Protein 3SUL (pdb70)

InterPro domains:
  IPR010829 Eliciting plant response-like/Cerato-platanin [PF07249] (19-135)
  IPR010829 Eliciting plant response-like/Cerato-platanin [cd22778] (17-133)
  IPR036908 RlpA-like domain superfamily [G3DSA:2.40.40.10] (14-135)
  IPR036908 RlpA-like domain superfamily [SSF50685] (20-130)

Structure (mmCIF, N/CA/C/O backbone):
data_3SUL
#
_entry.id   3SUL
#
_cell.length_a   48.290
_cell.length_b   48.290
_cell.length_c   93.940
_cell.angle_alpha   90.00
_cell.angle_beta   90.00
_cell.angle_gamma   120.00
#
_symmetry.space_group_name_H-M   'P 31 2 1'
#
loop_
_entity.id
_entity.type
_entity.pdbx_description
1 polymer 'Cerato-platanin-like protein'
2 water water
#
loop_
_atom_site.group_PDB
_atom_site.id
_atom_site.type_symbol
_atom_site.label_atom_id
_atom_site.label_alt_id
_atom_site.label_comp_id
_atom_site.label_asym_id
_atom_site.label_entity_id
_atom_site.label_seq_id
_atom_site.pdbx_PDB_ins_code
_atom_site.Cartn_x
_atom_site.Cartn_y
_atom_site.Cartn_z
_atom_site.occupancy
_atom_site.B_iso_or_equiv
_atom_site.auth_seq_id
_atom_site.auth_comp_id
_atom_site.auth_asym_id
_atom_site.auth_atom_id
_atom_site.pdbx_PDB_model_num
ATOM 1 N N . VAL A 1 2 ? 24.857 23.866 -6.464 1.00 42.84 15 VAL A N 1
ATOM 2 C CA . VAL A 1 2 ? 25.912 24.707 -7.093 1.00 44.29 15 VAL A CA 1
ATOM 3 C C . VAL A 1 2 ? 25.999 26.115 -6.526 1.00 44.11 15 VAL A C 1
ATOM 4 O O . VAL A 1 2 ? 24.991 26.838 -6.522 1.00 46.06 15 VAL A O 1
ATOM 8 N N . ALA A 1 3 ? 27.147 26.513 -5.964 1.00 43.29 16 ALA A N 1
ATOM 9 C CA . ALA A 1 3 ? 27.985 25.685 -5.113 1.00 41.43 16 ALA A CA 1
ATOM 10 C C . ALA A 1 3 ? 27.522 26.173 -3.730 1.00 40.28 16 ALA A C 1
ATOM 11 O O . ALA A 1 3 ? 26.556 26.958 -3.639 1.00 40.14 16 ALA A O 1
ATOM 13 N N . VAL A 1 4 ? 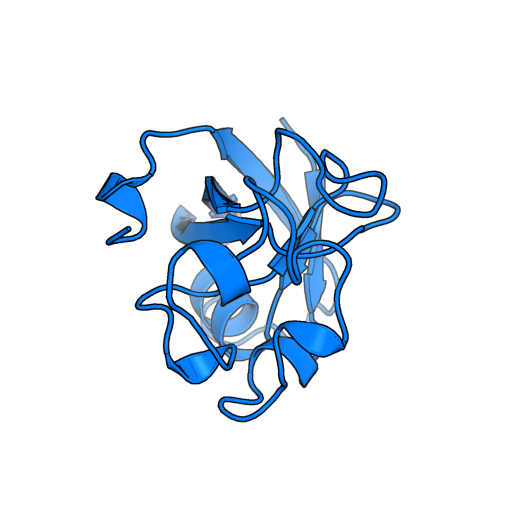28.239 25.754 -2.685 1.00 37.94 17 VAL A N 1
ATOM 14 C CA . VAL A 1 4 ? 27.788 25.889 -1.292 1.00 35.18 17 VAL A CA 1
ATOM 15 C C . VAL A 1 4 ? 28.922 25.602 -0.338 1.00 32.99 17 VAL A C 1
ATOM 16 O O . VAL A 1 4 ? 29.704 24.667 -0.545 1.00 31.58 17 VAL A O 1
ATOM 20 N N . GLN A 1 5 ? 29.045 26.448 0.693 1.00 29.67 18 GLN A N 1
ATOM 21 C CA . GLN A 1 5 ? 30.154 26.354 1.609 1.00 27.78 18 GLN A CA 1
ATOM 22 C C . GLN A 1 5 ? 30.003 25.136 2.509 1.00 26.65 18 GLN A C 1
ATOM 23 O O . GLN A 1 5 ? 28.916 24.836 2.924 1.00 25.28 18 GLN A O 1
ATOM 29 N N . LEU A 1 6 ? 31.100 24.440 2.770 1.00 26.56 19 LEU A N 1
ATOM 30 C CA . LEU A 1 6 ? 31.122 23.449 3.828 1.00 25.90 19 LEU A CA 1
ATOM 31 C C . LEU A 1 6 ? 32.314 23.587 4.737 1.00 26.49 19 LEU A C 1
ATOM 32 O O . LEU A 1 6 ? 33.433 23.790 4.294 1.00 27.93 19 LEU A O 1
ATOM 37 N N . GLN A 1 7 ? 32.042 23.468 6.034 1.00 25.40 20 GLN A N 1
ATOM 38 C CA . GLN A 1 7 ? 33.055 23.550 7.073 1.00 27.64 20 GLN A CA 1
ATOM 39 C C . GLN A 1 7 ? 32.794 22.423 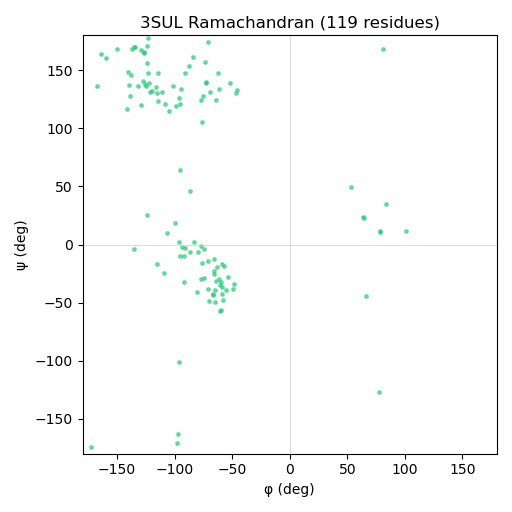8.058 1.00 25.96 20 GLN A C 1
ATOM 40 O O . GLN A 1 7 ? 31.747 21.742 7.973 1.00 25.17 20 GLN A O 1
ATOM 46 N N . TYR A 1 8 ? 33.729 22.193 8.971 1.00 25.95 21 TYR A N 1
ATOM 47 C CA . TYR A 1 8 ? 33.471 21.166 9.937 1.00 26.45 21 TYR A CA 1
ATOM 48 C C . TYR A 1 8 ? 33.549 21.685 11.337 1.00 28.23 21 TYR A C 1
ATOM 49 O O . TYR A 1 8 ? 34.358 22.617 11.616 1.00 27.27 21 TYR A O 1
ATOM 58 N N . ASP A 1 9 ? 32.701 21.055 12.177 1.00 27.87 22 ASP A N 1
ATOM 59 C CA . ASP A 1 9 ? 32.417 21.331 13.629 1.00 30.04 22 ASP A CA 1
ATOM 60 C C . ASP A 1 9 ? 32.579 19.914 14.235 1.00 29.20 22 ASP A C 1
ATOM 61 O O . ASP A 1 9 ? 31.804 18.990 13.905 1.00 26.96 22 ASP A O 1
ATOM 66 N N . PRO A 1 10 ? 33.501 19.738 15.173 1.00 28.92 23 PRO A N 1
ATOM 67 C CA . PRO A 1 10 ? 33.645 18.339 15.531 1.00 27.93 23 PRO A CA 1
ATOM 68 C C . PRO A 1 10 ? 32.493 17.859 16.455 1.00 26.10 23 PRO A C 1
ATOM 69 O O . PRO A 1 10 ? 32.439 16.679 16.857 1.00 25.76 23 PRO A O 1
ATOM 73 N N . VAL A 1 11 ? 31.614 18.785 16.784 1.00 23.32 24 VAL A N 1
ATOM 74 C CA . VAL A 1 11 ? 30.366 18.447 17.483 1.00 25.67 24 VAL A CA 1
ATOM 75 C C . VAL A 1 11 ? 29.602 17.374 16.722 1.00 24.73 24 VAL A C 1
ATOM 76 O O . VAL A 1 11 ? 28.938 16.547 17.334 1.00 22.58 24 VAL A O 1
ATOM 80 N N . TYR A 1 12 ? 29.765 17.311 15.396 1.00 23.97 25 TYR A N 1
ATOM 81 C CA . TYR A 1 12 ? 28.834 16.478 14.639 1.00 21.56 25 TYR A CA 1
ATOM 82 C C . TYR A 1 12 ? 29.464 15.160 14.572 1.00 23.20 25 TYR A C 1
ATOM 83 O O . TYR A 1 12 ? 28.877 14.229 14.066 1.00 20.91 25 TYR A O 1
ATOM 92 N N . ASP A 1 13 ? 30.697 15.070 15.136 1.00 23.72 26 ASP A N 1
ATOM 93 C CA . ASP A 1 13 ? 31.379 13.798 15.258 1.00 25.63 26 ASP A CA 1
ATOM 94 C C . ASP A 1 13 ? 31.113 13.243 16.644 1.00 24.21 26 ASP A C 1
ATOM 95 O O . ASP A 1 13 ? 31.442 12.100 16.882 1.00 26.20 26 ASP A O 1
ATOM 100 N N . ASN A 1 14 ? 30.519 14.068 17.509 1.00 23.78 27 ASN A N 1
ATOM 101 C CA . ASN A 1 14 ? 30.154 13.640 18.889 1.00 22.61 27 ASN A CA 1
ATOM 102 C C . ASN A 1 14 ? 28.923 12.783 18.857 1.00 20.21 27 ASN A C 1
ATOM 103 O O . ASN A 1 14 ? 27.814 13.377 18.746 1.00 22.47 27 ASN A O 1
ATOM 108 N N . ALA A 1 15 ? 29.111 11.467 19.046 1.00 19.60 28 ALA A N 1
ATOM 109 C CA . ALA A 1 15 ? 28.069 10.493 18.987 1.00 17.92 28 ALA A CA 1
ATOM 110 C C . ALA A 1 15 ? 27.022 10.822 20.046 1.00 17.15 28 ALA A C 1
ATOM 111 O O . ALA A 1 15 ? 25.884 10.498 19.900 1.00 13.85 28 ALA A O 1
ATOM 113 N N . ASP A 1 16 ? 27.447 11.391 21.154 1.00 17.54 29 ASP A N 1
ATOM 114 C CA . ASP A 1 16 ? 26.543 11.508 22.277 1.00 16.48 29 ASP A CA 1
ATOM 115 C C . ASP A 1 16 ? 25.857 12.850 22.341 1.00 16.36 29 ASP A C 1
ATOM 116 O O . ASP A 1 16 ? 25.116 13.088 23.260 1.00 15.31 29 ASP A O 1
ATOM 121 N N . GLN A 1 17 ? 26.127 13.721 21.371 1.00 15.32 30 GLN A N 1
ATOM 122 C CA . GLN A 1 17 ? 25.518 15.027 21.393 1.00 15.90 30 GLN A CA 1
ATOM 123 C C . GLN A 1 17 ? 24.009 14.833 21.251 1.00 14.35 30 GLN A C 1
ATOM 124 O O . GLN A 1 17 ? 23.479 14.153 20.354 1.00 14.19 30 GLN A O 1
ATOM 130 N N . SER A 1 18 ? 23.299 15.367 22.214 1.00 14.91 31 SER A N 1
ATOM 131 C CA . SER A 1 18 ? 21.851 15.246 22.236 1.00 14.71 31 SER A CA 1
ATOM 132 C C . SER A 1 18 ? 21.154 16.087 21.204 1.00 13.10 31 SER A C 1
ATOM 133 O O . SER A 1 18 ? 21.527 17.273 20.970 1.00 14.80 31 SER A O 1
ATOM 136 N N . PHE A 1 19 ? 20.144 15.470 20.608 1.00 13.38 32 PHE A N 1
ATOM 137 C CA . PHE A 1 19 ? 19.295 16.216 19.684 1.00 12.38 32 PHE A CA 1
ATOM 138 C C . PHE A 1 19 ? 18.510 17.304 20.391 1.00 14.41 32 PHE A C 1
ATOM 139 O O . PHE A 1 19 ? 18.034 18.253 19.760 1.00 13.95 32 PHE A O 1
ATOM 147 N N . GLY A 1 20 ? 18.514 17.241 21.705 1.00 13.13 33 GLY A N 1
ATOM 148 C CA . GLY A 1 20 ? 18.008 18.378 22.456 1.00 15.43 33 GLY A CA 1
ATOM 149 C C . GLY A 1 20 ? 18.748 19.674 22.307 1.00 15.61 33 GLY A C 1
ATOM 150 O O . GLY A 1 20 ? 18.216 20.675 22.695 1.00 17.70 33 GLY A O 1
ATOM 151 N N . THR A 1 21 ? 19.985 19.643 21.844 1.00 16.31 34 THR A N 1
ATOM 152 C CA . THR A 1 21 ? 20.916 20.794 21.824 1.00 15.20 34 THR A CA 1
ATOM 153 C C . THR A 1 21 ? 20.820 21.501 20.498 1.00 17.32 34 THR A C 1
ATOM 154 O O . THR A 1 21 ? 21.589 22.419 20.267 1.00 18.86 34 THR A O 1
ATOM 158 N N . VAL A 1 22 ? 19.988 20.982 19.589 1.00 16.19 35 VAL A N 1
ATOM 159 C CA . VAL A 1 22 ? 19.898 21.530 18.246 1.00 17.07 35 VAL A CA 1
ATOM 160 C C . VAL A 1 22 ? 18.472 21.933 17.905 1.00 15.27 35 VAL A C 1
ATOM 161 O O . VAL A 1 22 ? 17.507 21.682 18.621 1.00 15.70 35 VAL A O 1
ATOM 165 N N . ALA A 1 23 ? 18.319 22.623 16.764 1.00 15.28 36 ALA A N 1
ATOM 166 C CA . ALA A 1 23 ? 17.032 23.129 16.365 1.00 16.02 36 ALA A CA 1
ATOM 167 C C . ALA A 1 23 ? 16.164 21.973 16.127 1.00 15.26 36 ALA A C 1
ATOM 168 O O . ALA A 1 23 ? 14.984 22.051 16.393 1.00 17.24 36 ALA A O 1
ATOM 170 N N . CYS A 1 24 ? 16.750 20.842 15.672 1.00 15.31 37 CYS A N 1
ATOM 171 C CA . CYS A 1 24 ? 15.897 19.754 15.302 1.00 14.25 37 CYS A CA 1
ATOM 172 C C . CYS A 1 24 ? 15.737 18.762 16.440 1.00 15.96 37 CYS A C 1
ATOM 173 O O . CYS A 1 24 ? 16.048 17.608 16.325 1.00 15.79 37 CYS A O 1
ATOM 176 N N . SER A 1 25 ? 15.140 19.250 17.501 1.00 14.41 38 SER A N 1
ATOM 177 C CA . SER A 1 25 ? 15.070 18.524 18.764 1.00 13.05 38 SER A CA 1
ATOM 178 C C . SER A 1 25 ? 13.754 17.818 18.799 1.00 13.87 38 SER A C 1
ATOM 179 O O . SER A 1 25 ? 13.554 16.744 18.176 1.00 13.43 38 SER A O 1
ATOM 182 N N . ASP A 1 26 ? 12.787 18.371 19.517 1.00 12.80 39 ASP A N 1
ATOM 183 C CA . ASP A 1 26 ? 11.464 17.795 19.565 1.00 13.35 39 ASP A CA 1
ATOM 184 C C . ASP A 1 26 ? 10.524 18.502 18.573 1.00 13.77 39 ASP A C 1
ATOM 185 O O . ASP A 1 26 ? 11.018 19.103 17.603 1.00 14.66 39 ASP A O 1
ATOM 190 N N . GLY A 1 27 ? 9.235 18.314 18.766 1.00 14.99 40 GLY A N 1
ATOM 191 C CA . GLY A 1 27 ? 8.260 18.774 17.738 1.00 16.34 40 GLY A CA 1
ATOM 192 C C . GLY A 1 27 ? 8.217 17.738 16.633 1.00 17.39 40 GLY A C 1
ATOM 193 O O . GLY A 1 27 ? 9.148 16.870 16.498 1.00 17.47 40 GLY A O 1
ATOM 194 N N . PRO A 1 28 ? 7.228 17.858 15.757 1.00 17.99 41 PRO A N 1
ATOM 195 C CA . PRO A 1 28 ? 7.069 16.795 14.723 1.00 18.80 41 PRO A CA 1
ATOM 196 C C . PRO A 1 28 ? 8.247 16.603 13.764 1.00 18.75 41 PRO A C 1
ATOM 197 O O . PRO A 1 28 ? 8.536 15.466 13.336 1.00 21.16 41 PRO A O 1
ATOM 201 N N . ASN A 1 29 ? 9.012 17.610 13.468 1.00 17.24 42 ASN A N 1
ATOM 202 C CA . ASN A 1 29 ? 10.134 17.437 12.546 1.00 18.37 42 ASN A CA 1
ATOM 203 C C . ASN A 1 29 ? 11.436 17.105 13.230 1.00 17.23 42 ASN A C 1
ATOM 204 O O . ASN A 1 29 ? 12.435 16.936 12.582 1.00 20.28 42 ASN A O 1
ATOM 209 N N . GLY A 1 30 ? 11.452 17.206 14.562 1.00 17.46 43 GLY A N 1
ATOM 210 C CA . GLY A 1 30 ? 12.695 17.080 15.272 1.00 15.88 43 GLY A CA 1
ATOM 211 C C . GLY A 1 30 ? 13.162 15.643 15.312 1.00 13.85 43 GLY A C 1
ATOM 212 O O . GLY A 1 30 ? 12.359 14.747 15.295 1.00 15.13 43 GLY A O 1
ATOM 213 N N . MET A 1 31 ? 14.482 15.502 15.505 1.00 13.50 44 MET A N 1
ATOM 214 C CA . MET A 1 31 ? 15.056 14.161 15.438 1.00 11.17 44 MET A CA 1
ATOM 215 C C . MET A 1 31 ? 14.692 13.434 16.685 1.00 13.01 44 MET A C 1
ATOM 216 O O . MET A 1 31 ? 14.565 12.203 16.583 1.00 13.62 44 MET A O 1
ATOM 221 N N . LEU A 1 32 ? 14.493 14.112 17.828 1.00 12.65 45 LEU A N 1
ATOM 222 C CA . LEU A 1 32 ? 14.040 13.349 19.056 1.00 13.75 45 LEU A CA 1
ATOM 223 C C . LEU A 1 32 ? 12.736 12.638 18.754 1.00 14.92 45 LEU A C 1
ATOM 224 O O . LEU A 1 32 ? 12.517 11.458 19.095 1.00 14.04 45 LEU A O 1
ATOM 229 N N . THR A 1 33 ? 11.772 13.368 18.162 1.00 13.08 46 THR A N 1
ATOM 230 C CA . THR A 1 33 ? 10.478 12.831 17.887 1.00 15.77 46 THR A CA 1
ATOM 231 C C . THR A 1 33 ? 10.601 11.650 16.969 1.00 16.79 46 THR A C 1
ATOM 232 O O . THR A 1 33 ? 9.818 10.737 17.057 1.00 19.67 46 THR A O 1
ATOM 236 N N . LYS A 1 34 ? 11.559 11.727 16.067 1.00 17.08 47 LYS A N 1
ATOM 237 C CA . LYS A 1 34 ? 11.730 10.688 15.009 1.00 18.09 47 LYS A CA 1
ATOM 238 C C . LYS A 1 34 ? 12.508 9.559 15.588 1.00 20.13 47 LYS A C 1
ATOM 239 O O . LYS A 1 34 ? 12.767 8.597 14.874 1.00 23.25 47 LYS A O 1
ATOM 245 N N . GLY A 1 35 ? 12.840 9.667 16.876 1.00 18.71 48 GLY A N 1
ATOM 246 C CA . GLY A 1 35 ? 13.354 8.512 17.632 1.00 19.23 48 GLY A CA 1
ATOM 247 C C . GLY A 1 35 ? 14.851 8.482 17.818 1.00 18.58 48 GLY A C 1
ATOM 248 O O . GLY A 1 35 ? 15.425 7.417 18.238 1.00 20.56 48 GLY A O 1
ATOM 249 N N . TYR A 1 36 ? 15.510 9.604 17.503 1.00 16.80 49 TYR A N 1
ATOM 250 C CA . TYR A 1 36 ? 16.911 9.713 17.691 1.00 15.98 49 TYR A CA 1
ATOM 251 C C . TYR A 1 36 ? 17.257 10.536 18.867 1.00 16.28 49 TYR A C 1
ATOM 252 O O . TYR A 1 36 ? 17.070 11.745 18.861 1.00 18.32 49 TYR A O 1
ATOM 261 N N . SER A 1 37 ? 17.868 9.933 19.864 1.00 16.05 50 SER A N 1
ATOM 262 C CA . SER A 1 37 ? 18.214 10.737 20.976 1.00 16.02 50 SER A CA 1
ATOM 263 C C . SER A 1 37 ? 19.477 11.561 20.811 1.00 14.46 50 SER A C 1
ATOM 264 O O . SER A 1 37 ? 19.552 12.764 21.235 1.00 15.61 50 SER A O 1
ATOM 267 N N . THR A 1 38 ? 20.499 10.956 20.202 1.00 14.27 51 THR A N 1
ATOM 268 C CA . THR A 1 38 ? 21.797 11.599 19.979 1.00 13.12 51 THR A CA 1
ATOM 269 C C . THR A 1 38 ? 22.258 11.483 18.543 1.00 12.37 51 THR A C 1
ATOM 270 O O . THR A 1 38 ? 21.727 10.680 17.729 1.00 14.54 51 THR A O 1
ATOM 274 N N . PHE A 1 39 ? 23.268 12.257 18.251 1.00 13.07 52 PHE A N 1
ATOM 275 C CA . PHE A 1 39 ? 23.736 12.321 16.851 1.00 14.13 52 PHE A CA 1
ATOM 276 C C . PHE A 1 39 ? 24.136 10.947 16.429 1.00 14.32 52 PHE A C 1
ATOM 277 O O . PHE A 1 39 ? 23.912 10.550 15.285 1.00 15.00 52 PHE A O 1
ATOM 285 N N . GLY A 1 40 ? 24.721 10.194 17.344 1.00 15.52 53 GLY A N 1
ATOM 286 C CA . GLY A 1 40 ? 25.212 8.882 16.983 1.00 14.37 53 GLY A CA 1
ATOM 287 C C . GLY A 1 40 ? 24.139 7.845 16.713 1.00 14.58 53 GLY A C 1
ATOM 288 O O . GLY A 1 40 ? 24.427 6.831 16.089 1.00 13.95 53 GLY A O 1
ATOM 289 N N . SER A 1 41 ? 22.888 8.082 17.091 1.00 12.89 54 SER A N 1
ATOM 290 C CA . SER A 1 41 ? 21.853 7.189 16.788 1.00 14.25 54 SER A CA 1
ATOM 291 C C . SER A 1 41 ? 21.349 7.325 15.364 1.00 13.00 54 SER A C 1
ATOM 292 O O . SER A 1 41 ? 20.544 6.553 14.945 1.00 11.39 54 SER A O 1
ATOM 295 N N . VAL A 1 42 ? 21.823 8.318 14.644 1.00 13.51 55 VAL A N 1
ATOM 296 C CA . VAL A 1 42 ? 21.399 8.488 13.244 1.00 11.94 55 VAL A CA 1
ATOM 297 C C . VAL A 1 42 ? 22.421 7.793 12.398 1.00 11.43 55 VAL A C 1
ATOM 298 O O . VAL A 1 42 ? 23.601 8.108 12.513 1.00 12.33 55 VAL A O 1
ATOM 302 N N . PRO A 1 43 ? 21.957 6.998 11.430 1.00 12.12 56 PRO A N 1
ATOM 303 C CA . PRO A 1 43 ? 22.862 6.193 10.618 1.00 12.77 56 PRO A CA 1
ATOM 304 C C . PRO A 1 43 ? 23.399 6.966 9.408 1.00 12.35 56 PRO A C 1
ATOM 305 O O . PRO A 1 43 ? 23.373 6.527 8.263 1.00 13.24 56 PRO A O 1
ATOM 309 N N . SER A 1 44 ? 23.821 8.192 9.697 1.00 13.17 57 SER A N 1
ATOM 310 C CA . SER A 1 44 ? 24.275 9.076 8.690 1.00 13.79 57 SER A CA 1
ATOM 311 C C . SER A 1 44 ? 25.107 10.108 9.380 1.00 14.22 57 SER A C 1
ATOM 312 O O . SER A 1 44 ? 24.925 10.390 10.561 1.00 15.52 57 SER A O 1
ATOM 315 N N . TYR A 1 45 ? 25.941 10.796 8.619 1.00 15.29 58 TYR A N 1
ATOM 316 C CA . TYR A 1 45 ? 26.502 12.012 9.092 1.00 15.05 58 TYR A CA 1
ATOM 317 C C . TYR A 1 45 ? 25.336 12.950 9.306 1.00 16.76 58 TYR A C 1
ATOM 318 O O . TYR A 1 45 ? 24.329 12.924 8.586 1.00 16.58 58 TYR A O 1
ATOM 327 N N . VAL A 1 46 ? 25.502 13.791 10.292 1.00 15.50 59 VAL A N 1
ATOM 328 C CA . VAL A 1 46 ? 24.556 14.869 10.587 1.00 15.27 59 VAL A CA 1
ATOM 329 C C . VAL A 1 46 ? 25.274 16.192 10.588 1.00 17.06 59 VAL A C 1
ATOM 330 O O . VAL A 1 46 ? 26.487 16.299 10.806 1.00 19.24 59 VAL A O 1
ATOM 334 N N . GLY A 1 47 ? 24.504 17.197 10.359 1.00 15.13 60 GLY A N 1
ATOM 335 C CA . GLY A 1 47 ? 25.097 18.485 10.085 1.00 18.96 60 GLY A CA 1
ATOM 336 C C . GLY A 1 47 ? 24.094 19.575 10.232 1.00 16.55 60 GLY A C 1
ATOM 337 O O . GLY A 1 47 ? 22.843 19.404 10.230 1.00 18.02 60 GLY A O 1
ATOM 338 N N . ALA A 1 48 ? 24.636 20.799 10.320 1.00 18.48 61 ALA A N 1
ATOM 339 C CA . ALA A 1 48 ? 23.791 21.918 10.177 1.00 19.89 61 ALA A CA 1
ATOM 340 C C . ALA A 1 48 ? 23.753 22.321 8.696 1.00 20.59 61 ALA A C 1
ATOM 341 O O . ALA A 1 48 ? 24.737 22.163 7.932 1.00 20.21 61 ALA A O 1
ATOM 343 N N . VAL A 1 49 ? 22.604 22.821 8.337 1.00 18.69 62 VAL A N 1
ATOM 344 C CA . VAL A 1 49 ? 22.354 23.290 6.974 1.00 20.72 62 VAL A CA 1
ATOM 345 C C . VAL A 1 49 ? 21.595 24.573 6.978 1.00 21.34 62 VAL A C 1
ATOM 346 O O . VAL A 1 49 ? 20.735 24.832 7.821 1.00 21.31 62 VAL A O 1
ATOM 350 N N . ASP A 1 50 ? 21.893 25.416 5.997 1.00 23.71 63 ASP A N 1
ATOM 351 C CA . ASP A 1 50 ? 21.259 26.721 6.033 1.00 27.19 63 ASP A CA 1
ATOM 352 C C . ASP A 1 50 ? 19.786 26.699 5.642 1.00 26.40 63 ASP A C 1
ATOM 353 O O . ASP A 1 50 ? 19.108 27.716 5.715 1.00 28.71 63 ASP A O 1
ATOM 358 N N . THR A 1 51 ? 19.272 25.537 5.248 1.00 25.62 64 THR A N 1
ATOM 359 C CA . THR A 1 51 ? 17.821 25.343 5.012 1.00 22.25 64 THR A CA 1
ATOM 360 C C . THR A 1 51 ? 17.011 25.223 6.321 1.00 23.05 64 THR A C 1
ATOM 361 O O . THR A 1 51 ? 15.780 25.279 6.329 1.00 20.69 64 THR A O 1
ATOM 365 N N . ILE A 1 52 ? 17.728 24.972 7.401 1.00 21.36 65 ILE A N 1
ATOM 366 C CA . ILE A 1 52 ? 17.160 24.929 8.725 1.00 20.47 65 ILE A CA 1
ATOM 367 C C . ILE A 1 52 ? 17.431 26.261 9.367 1.00 19.47 65 ILE A C 1
ATOM 368 O O . ILE A 1 52 ? 18.610 26.665 9.594 1.00 21.33 65 ILE A O 1
ATOM 373 N N . THR A 1 53 ? 16.330 26.901 9.701 1.00 21.72 66 THR A N 1
ATOM 374 C CA . THR A 1 53 ? 16.351 28.303 10.198 1.00 22.34 66 THR A CA 1
ATOM 375 C C . THR A 1 53 ? 16.019 28.395 11.641 1.00 22.32 66 THR A C 1
ATOM 376 O O . THR A 1 53 ? 16.408 29.358 12.295 1.00 22.13 66 THR A O 1
ATOM 380 N N . GLY A 1 54 ? 15.284 27.404 12.150 1.00 21.03 67 GLY A N 1
ATOM 381 C CA . GLY A 1 54 ? 15.026 27.344 13.571 1.00 19.73 67 GLY A CA 1
ATOM 382 C C . GLY A 1 54 ? 14.334 26.053 13.984 1.00 18.78 67 GLY A C 1
ATOM 383 O O . GLY A 1 54 ? 14.143 25.111 13.176 1.00 18.94 67 GLY A O 1
ATOM 384 N N . TRP A 1 55 ? 13.985 26.024 15.254 1.00 16.40 68 TRP A N 1
ATOM 385 C CA . TRP A 1 55 ? 13.325 24.911 15.871 1.00 17.15 68 TRP A CA 1
ATOM 386 C C . TRP A 1 55 ? 12.169 24.363 15.061 1.00 16.82 68 TRP A C 1
ATOM 387 O O . TRP A 1 55 ? 11.323 25.121 14.543 1.00 17.33 68 TRP A O 1
ATOM 398 N N . ASN A 1 56 ? 12.135 23.028 14.910 1.00 16.28 69 ASN A N 1
ATOM 399 C CA . ASN A 1 56 ? 11.033 22.343 14.246 1.00 15.81 69 ASN A CA 1
ATOM 400 C C . ASN A 1 56 ? 10.857 22.664 12.745 1.00 14.48 69 ASN A C 1
ATOM 401 O O . ASN A 1 56 ? 9.765 22.441 12.200 1.00 17.05 69 ASN A O 1
ATOM 406 N N . SER A 1 57 ? 11.951 23.118 12.153 1.00 19.42 70 SER A N 1
ATOM 407 C CA . SER A 1 57 ? 12.112 23.385 10.695 1.00 19.29 70 SER A CA 1
ATOM 408 C C . SER A 1 57 ? 11.564 22.217 9.935 1.00 21.72 70 SER A C 1
ATOM 409 O O . SER A 1 57 ? 11.811 21.038 10.266 1.00 19.48 70 SER A O 1
ATOM 412 N N . GLU A 1 58 ? 10.720 22.519 8.953 1.00 22.06 71 GLU A N 1
ATOM 413 C CA . GLU A 1 58 ? 10.236 21.494 8.087 1.00 24.90 71 GLU A CA 1
ATOM 414 C C . GLU A 1 58 ? 11.391 20.776 7.348 1.00 22.76 71 GLU A C 1
ATOM 415 O O . GLU A 1 58 ? 11.217 19.648 6.861 1.00 24.34 71 GLU A O 1
ATOM 421 N N . SER A 1 59 ? 12.545 21.394 7.341 1.00 22.74 72 SER A N 1
ATOM 422 C CA . SER A 1 59 ? 13.775 20.845 6.754 1.00 21.33 72 SER A CA 1
ATOM 423 C C . SER A 1 59 ? 14.542 19.963 7.771 1.00 20.59 72 SER A C 1
ATOM 424 O O . SER A 1 59 ? 15.574 19.402 7.438 1.00 18.42 72 SER A O 1
ATOM 427 N N . CYS A 1 60 ? 14.093 19.929 9.023 1.00 20.43 73 CYS A N 1
ATOM 428 C CA . CYS A 1 60 ? 14.786 19.120 10.037 1.00 17.90 73 CYS A CA 1
ATOM 429 C C . CYS A 1 60 ? 14.728 17.669 9.602 1.00 16.28 73 CYS A C 1
ATOM 430 O O . CYS A 1 60 ? 13.665 17.142 9.222 1.00 17.31 73 CYS A O 1
ATOM 433 N N . GLY A 1 61 ? 15.879 16.984 9.685 1.00 15.12 74 GLY A N 1
ATOM 434 C CA . GLY A 1 61 ? 15.821 15.605 9.272 1.00 16.14 74 GLY A CA 1
ATOM 435 C C . GLY A 1 61 ? 15.823 15.363 7.780 1.00 15.86 74 GLY A C 1
ATOM 436 O O . GLY A 1 61 ? 15.550 14.242 7.342 1.00 17.38 74 GLY A O 1
ATOM 437 N N . THR A 1 62 ? 16.093 16.381 7.008 1.00 16.60 75 THR A N 1
ATOM 438 C CA . THR A 1 62 ? 16.211 16.135 5.560 1.00 15.57 75 THR A CA 1
ATOM 439 C C . THR A 1 62 ? 17.591 15.657 5.241 1.00 15.62 75 THR A C 1
ATOM 440 O O . THR A 1 62 ? 18.549 15.889 5.944 1.00 15.26 75 THR A O 1
ATOM 444 N N . CYS A 1 63 ? 17.680 15.060 4.093 1.00 12.67 76 CYS A N 1
ATOM 445 C CA . CYS A 1 63 ? 18.897 14.361 3.682 1.00 14.27 76 CYS A CA 1
ATOM 446 C C . CYS A 1 63 ? 19.532 15.053 2.438 1.00 14.55 76 CYS A C 1
ATOM 447 O O . CYS A 1 63 ? 18.852 15.290 1.433 1.00 15.19 76 CYS A O 1
ATOM 450 N N . TYR A 1 64 ? 20.816 15.310 2.520 1.00 12.79 77 TYR A N 1
ATOM 451 C CA . TYR A 1 64 ? 21.495 15.973 1.418 1.00 14.74 77 TYR A CA 1
ATOM 452 C C . TYR A 1 64 ? 22.575 15.076 0.895 1.00 12.88 77 TYR A C 1
ATOM 453 O O . TYR A 1 64 ? 23.341 14.455 1.674 1.00 14.45 77 TYR A O 1
ATOM 462 N N . GLN A 1 65 ? 22.588 14.948 -0.418 1.00 13.25 78 GLN A N 1
ATOM 463 C CA . GLN A 1 65 ? 23.683 14.230 -1.002 1.00 14.83 78 GLN A CA 1
ATOM 464 C C . GLN A 1 65 ? 24.637 15.338 -1.377 1.00 15.20 78 GLN A C 1
ATOM 465 O O . GLN A 1 65 ? 24.273 16.246 -2.142 1.00 17.58 78 GLN A O 1
ATOM 471 N N . ILE A 1 66 ? 25.869 15.287 -0.824 1.00 16.41 79 ILE A N 1
ATOM 472 C CA . ILE A 1 66 ? 26.846 16.386 -0.951 1.00 16.05 79 ILE A CA 1
ATOM 473 C C . ILE A 1 66 ? 28.095 15.873 -1.612 1.00 17.13 79 ILE A C 1
ATOM 474 O O . ILE A 1 66 ? 28.660 14.886 -1.175 1.00 16.72 79 ILE A O 1
ATOM 479 N N . THR A 1 67 ? 28.562 16.592 -2.626 1.00 17.81 80 THR A N 1
ATOM 480 C CA . THR A 1 67 ? 29.731 16.193 -3.411 1.00 18.70 80 THR A CA 1
ATOM 481 C C . THR A 1 67 ? 30.791 17.299 -3.456 1.00 17.67 80 THR A C 1
ATOM 482 O O . THR A 1 67 ? 30.467 18.439 -3.536 1.00 19.85 80 THR A O 1
ATOM 486 N N . TRP A 1 68 ? 32.049 16.909 -3.328 1.00 18.82 81 TRP A N 1
ATOM 487 C CA . TRP A 1 68 ? 33.130 17.830 -3.460 1.00 20.68 81 TRP A CA 1
ATOM 488 C C . TRP A 1 68 ? 33.848 17.557 -4.738 1.00 19.16 81 TRP A C 1
ATOM 489 O O . TRP A 1 68 ? 34.368 16.440 -4.920 1.00 21.60 81 TRP A O 1
ATOM 500 N N . SER A 1 69 ? 33.887 18.587 -5.573 1.00 20.09 82 SER A N 1
ATOM 501 C CA . SER A 1 69 ? 34.656 18.512 -6.830 1.00 22.91 82 SER A CA 1
ATOM 502 C C . SER A 1 69 ? 36.132 18.185 -6.678 1.00 23.68 82 SER A C 1
ATOM 503 O O . SER A 1 69 ? 36.728 17.670 -7.633 1.00 22.58 82 SER A O 1
ATOM 506 N N . GLY A 1 70 ? 36.664 18.376 -5.478 1.00 25.55 83 GLY A N 1
ATOM 507 C CA . GLY A 1 70 ? 38.051 18.104 -5.199 1.00 26.28 83 GLY A CA 1
ATOM 508 C C . GLY A 1 70 ? 38.346 16.641 -5.296 1.00 27.60 83 GLY A C 1
ATOM 509 O O . GLY A 1 70 ? 39.360 16.239 -5.901 1.00 29.05 83 GLY A O 1
ATOM 510 N N . THR A 1 71 ? 37.469 15.791 -4.758 1.00 25.63 84 THR A N 1
ATOM 511 C CA . THR A 1 71 ? 37.788 14.372 -4.777 1.00 25.63 84 THR A CA 1
ATOM 512 C C . THR A 1 71 ? 36.799 13.655 -5.617 1.00 22.92 84 THR A C 1
ATOM 513 O O . THR A 1 71 ? 36.984 12.506 -6.013 1.00 24.10 84 THR A O 1
ATOM 517 N N . GLY A 1 72 ? 35.682 14.353 -5.865 1.00 24.63 85 GLY A N 1
ATOM 518 C CA . GLY A 1 72 ? 34.589 13.780 -6.572 1.00 21.51 85 GLY A CA 1
ATOM 519 C C . GLY A 1 72 ? 33.789 12.877 -5.635 1.00 21.80 85 GLY A C 1
ATOM 520 O O . GLY A 1 72 ? 33.005 12.128 -6.084 1.00 19.81 85 GLY A O 1
ATOM 521 N N . LYS A 1 73 ? 34.041 12.937 -4.325 1.00 19.23 86 LYS A N 1
ATOM 522 C CA . LYS A 1 73 ? 33.428 12.004 -3.416 1.00 19.50 86 LYS A CA 1
ATOM 523 C C . LYS A 1 73 ? 32.070 12.561 -2.978 1.00 19.07 86 LYS A C 1
ATOM 524 O O . LYS A 1 73 ? 31.849 13.730 -3.016 1.00 17.82 86 LYS A O 1
ATOM 530 N N . THR A 1 74 ? 31.189 11.661 -2.618 1.00 18.56 87 THR A N 1
ATOM 531 C CA . THR A 1 74 ? 29.894 12.048 -2.165 1.00 17.22 87 THR A CA 1
ATOM 532 C C . THR A 1 74 ? 29.621 11.535 -0.784 1.00 16.98 87 THR A C 1
ATOM 533 O O . THR A 1 74 ? 29.933 10.364 -0.454 1.00 18.93 87 THR A O 1
ATOM 537 N N . ILE A 1 75 ? 28.992 12.391 0.032 1.00 15.32 88 ILE A N 1
ATOM 538 C CA . ILE A 1 75 ? 28.470 11.918 1.294 1.00 14.71 88 ILE A CA 1
ATOM 539 C C . ILE A 1 75 ? 26.999 12.285 1.414 1.00 15.24 88 ILE A C 1
ATOM 540 O O . ILE A 1 75 ? 26.477 13.053 0.581 1.00 14.80 88 ILE A O 1
ATOM 545 N N . HIS A 1 76 ? 26.312 11.639 2.382 1.00 14.47 89 HIS A N 1
ATOM 546 C CA . HIS A 1 76 ? 24.966 12.015 2.756 1.00 13.39 89 HIS A CA 1
ATOM 547 C C . HIS A 1 76 ? 24.953 12.626 4.141 1.00 15.38 89 HIS A C 1
ATOM 548 O O . HIS A 1 76 ? 25.579 12.136 5.077 1.00 15.32 89 HIS A O 1
ATOM 555 N N . VAL A 1 77 ? 24.305 13.749 4.262 1.00 14.17 90 VAL A N 1
ATOM 556 C CA . VAL A 1 77 ? 24.209 14.446 5.538 1.00 15.35 90 VAL A CA 1
ATOM 557 C C . VAL A 1 77 ? 22.756 14.689 5.873 1.00 13.58 90 VAL A C 1
ATOM 558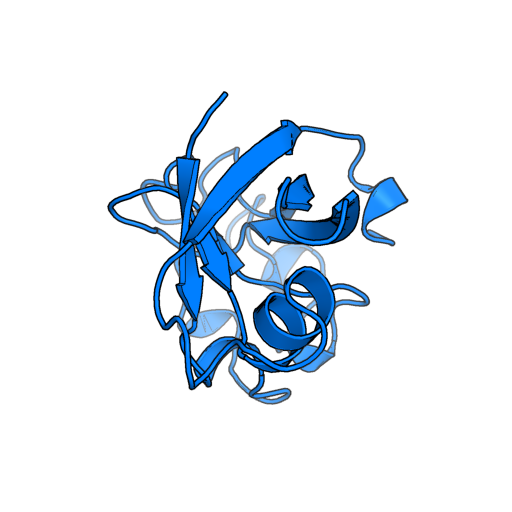 O O . VAL A 1 77 ? 21.959 15.118 5.032 1.00 14.00 90 VAL A O 1
ATOM 562 N N . VAL A 1 78 ? 22.403 14.443 7.136 1.00 13.52 91 VAL A N 1
ATOM 563 C CA . VAL A 1 78 ? 21.055 14.741 7.618 1.00 11.67 91 VAL A CA 1
ATOM 564 C C . VAL A 1 78 ? 21.153 16.093 8.277 1.00 13.12 91 VAL A C 1
ATOM 565 O O . VAL A 1 78 ? 22.004 16.318 9.171 1.00 14.14 91 VAL A O 1
ATOM 569 N N . GLY A 1 79 ? 20.288 16.973 7.818 1.00 12.64 92 GLY A N 1
ATOM 570 C CA . GLY A 1 79 ? 20.268 18.385 8.351 1.00 14.14 92 GLY A CA 1
ATOM 5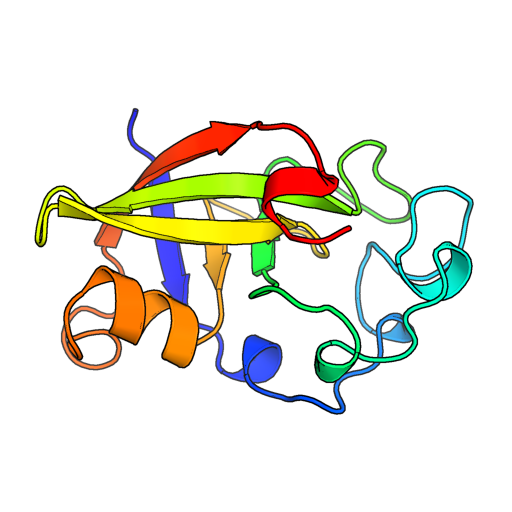71 C C . GLY A 1 79 ? 19.582 18.309 9.717 1.00 14.12 92 GLY A C 1
ATOM 572 O O . GLY A 1 79 ? 18.488 17.775 9.846 1.00 15.70 92 GLY A O 1
ATOM 573 N N . VAL A 1 80 ? 20.261 18.804 10.766 1.00 14.60 93 VAL A N 1
ATOM 574 C CA . VAL A 1 80 ? 19.659 18.697 12.091 1.00 16.10 93 VAL A CA 1
ATOM 575 C C . VAL A 1 80 ? 19.804 19.993 12.843 1.00 16.86 93 VAL A C 1
ATOM 576 O O . VAL A 1 80 ? 19.359 20.072 13.966 1.00 16.04 93 VAL A O 1
ATOM 580 N N . ASP A 1 81 ? 20.492 20.972 12.255 1.00 17.89 94 ASP A N 1
ATOM 581 C CA . ASP A 1 81 ? 20.687 22.218 12.985 1.00 17.52 94 ASP A CA 1
ATOM 582 C C . ASP A 1 81 ? 20.792 23.401 12.009 1.00 19.65 94 ASP A C 1
ATOM 583 O O . ASP A 1 81 ? 20.941 23.249 10.826 1.00 19.24 94 ASP A O 1
ATOM 588 N N . VAL A 1 82 ? 20.722 24.590 12.552 1.00 20.72 95 VAL A N 1
ATOM 589 C CA . VAL A 1 82 ? 20.824 25.813 11.760 1.00 22.09 95 VAL A CA 1
ATOM 590 C C . VAL A 1 82 ? 22.275 26.023 11.363 1.00 22.14 95 VAL A C 1
ATOM 591 O O . VAL A 1 82 ? 23.200 25.970 12.200 1.00 23.77 95 VAL A O 1
ATOM 595 N N . ALA A 1 83 ? 22.520 26.226 10.054 1.00 24.72 96 ALA A N 1
ATOM 596 C CA . ALA A 1 83 ? 23.838 26.759 9.656 1.00 25.30 96 ALA A CA 1
ATOM 597 C C . ALA A 1 83 ? 23.559 28.115 9.066 1.00 26.62 96 ALA A C 1
ATOM 598 O O . ALA A 1 83 ? 22.479 28.331 8.507 1.00 25.74 96 ALA A O 1
ATOM 600 N N . GLY A 1 84 ? 24.516 29.021 9.252 1.00 28.29 97 GLY A N 1
ATOM 601 C CA . GLY A 1 84 ? 24.433 30.351 8.634 1.00 31.02 97 GLY A CA 1
ATOM 602 C C . GLY A 1 84 ? 24.616 30.247 7.137 1.00 31.78 97 GLY A C 1
ATOM 603 O O . GLY A 1 84 ? 23.823 30.774 6.328 1.00 33.64 97 GLY A O 1
ATOM 604 N N . ASN A 1 85 ? 25.660 29.517 6.764 1.00 32.40 98 ASN A N 1
ATOM 605 C CA . ASN A 1 85 ? 25.982 29.417 5.372 1.00 31.80 98 ASN A CA 1
ATOM 606 C C . ASN A 1 85 ? 26.451 28.025 5.008 1.00 30.09 98 ASN A C 1
ATOM 607 O O . ASN A 1 85 ? 27.501 27.491 5.514 1.00 29.47 98 ASN A O 1
ATOM 612 N N . GLY A 1 86 ? 25.654 27.428 4.151 1.00 27.89 99 GLY A N 1
ATOM 613 C CA . GLY A 1 86 ? 26.034 26.151 3.554 1.00 26.21 99 GLY A CA 1
ATOM 614 C C . GLY A 1 86 ? 25.800 25.040 4.571 1.00 23.66 99 GLY A C 1
ATOM 615 O O . GLY A 1 86 ? 24.749 24.948 5.144 1.00 24.45 99 GLY A O 1
ATOM 616 N N . PHE A 1 87 ? 26.846 24.262 4.802 1.00 25.53 100 PHE A N 1
ATOM 617 C CA . PHE A 1 87 ? 26.799 23.139 5.741 1.00 23.44 100 PHE A CA 1
ATOM 618 C C . PHE A 1 87 ? 27.927 23.217 6.741 1.00 23.70 100 PHE A C 1
ATOM 619 O O . PHE A 1 87 ? 29.059 23.629 6.434 1.00 23.86 100 PHE A O 1
ATOM 627 N N . ASN A 1 88 ? 27.615 22.867 7.986 1.00 24.40 101 ASN A N 1
ATOM 628 C CA . ASN A 1 88 ? 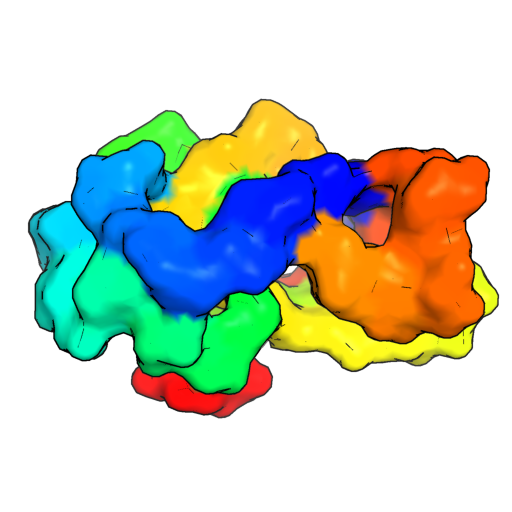28.649 22.538 8.942 1.00 24.05 101 ASN A CA 1
ATOM 629 C C . ASN A 1 88 ? 28.397 21.106 9.198 1.00 22.35 101 ASN A C 1
ATOM 630 O O . ASN A 1 88 ? 27.277 20.775 9.614 1.00 25.59 101 ASN A O 1
ATOM 635 N N . VAL A 1 89 ? 29.408 20.278 8.978 1.00 22.74 102 VAL A N 1
ATOM 636 C CA . VAL A 1 89 ? 29.350 18.854 9.188 1.00 22.49 102 VAL A CA 1
ATOM 637 C C . VAL A 1 89 ? 30.450 18.389 10.167 1.00 22.60 102 VAL A C 1
ATOM 638 O O . VAL A 1 89 ? 31.313 19.148 10.542 1.00 25.90 102 VAL A O 1
ATOM 642 N N . GLY A 1 90 ? 30.497 17.109 10.502 1.00 24.06 103 GLY A N 1
ATOM 643 C CA . GLY A 1 90 ? 31.593 16.631 11.359 1.00 24.74 103 GLY A CA 1
ATOM 644 C C . GLY A 1 90 ? 32.911 16.627 10.600 1.00 25.50 103 GLY A C 1
A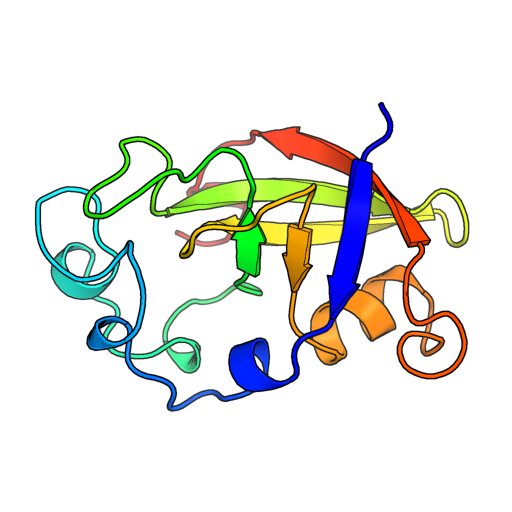TOM 645 O O . GLY A 1 90 ? 32.954 16.879 9.392 1.00 26.58 103 GLY A O 1
ATOM 646 N N . GLN A 1 91 ? 34.002 16.330 11.298 1.00 26.34 104 GLN A N 1
ATOM 647 C CA . GLN A 1 91 ? 35.275 16.286 10.644 1.00 25.79 104 GLN A CA 1
ATOM 648 C C . GLN A 1 91 ? 35.335 15.008 9.897 1.00 25.07 104 GLN A C 1
ATOM 649 O O . GLN A 1 91 ? 36.029 14.954 8.869 1.00 24.34 104 GLN A O 1
ATOM 655 N N . ARG A 1 92 ? 34.647 13.970 10.403 1.00 22.39 105 ARG A N 1
ATOM 656 C CA . ARG A 1 92 ? 34.741 12.684 9.735 1.00 22.11 105 ARG A CA 1
ATOM 657 C C . ARG A 1 92 ? 34.107 12.902 8.360 1.00 20.56 105 ARG A C 1
ATOM 658 O O . ARG A 1 92 ? 34.590 12.331 7.366 1.00 20.87 105 ARG A O 1
ATOM 666 N N . ALA A 1 93 ? 33.015 13.688 8.390 1.00 19.95 106 ALA A N 1
ATOM 667 C CA . ALA A 1 93 ? 32.215 13.954 7.198 1.00 20.17 106 ALA A CA 1
ATOM 668 C C . ALA A 1 93 ? 33.030 14.749 6.167 1.00 19.22 106 ALA A C 1
ATOM 669 O O . ALA A 1 93 ? 33.106 14.391 4.986 1.00 19.66 106 ALA A O 1
ATOM 671 N N . MET A 1 94 ? 33.649 15.819 6.615 1.00 21.59 107 MET A N 1
ATOM 672 C CA . MET A 1 94 ? 34.575 16.506 5.713 1.00 20.27 107 MET A CA 1
ATOM 673 C C . MET A 1 94 ? 35.840 15.737 5.329 1.00 22.73 107 MET A C 1
ATOM 674 O O . MET A 1 94 ? 36.209 15.747 4.154 1.00 21.53 107 MET A O 1
ATOM 679 N N . ASP A 1 95 ? 36.484 15.081 6.283 1.00 22.07 108 ASP A N 1
ATOM 680 C CA . ASP A 1 95 ? 37.515 14.105 5.922 1.00 22.63 108 ASP A CA 1
ATOM 681 C C . ASP A 1 95 ? 37.151 13.089 4.884 1.00 23.46 108 ASP A C 1
ATOM 682 O O . ASP A 1 95 ? 37.991 12.704 4.071 1.00 24.05 108 ASP A O 1
ATOM 687 N N . ASP A 1 96 ? 35.908 12.620 4.949 1.00 21.99 109 ASP A N 1
ATOM 688 C CA . ASP A 1 96 ? 35.394 11.717 3.970 1.00 22.62 109 ASP A CA 1
ATOM 689 C C . ASP A 1 96 ? 35.436 12.393 2.594 1.00 23.10 109 ASP A C 1
ATOM 690 O O . ASP A 1 96 ? 36.043 11.866 1.651 1.00 22.23 109 ASP A O 1
ATOM 695 N N . LEU A 1 97 ? 34.778 13.542 2.526 1.00 23.54 110 LEU A N 1
ATOM 696 C CA . LEU A 1 97 ? 34.619 14.324 1.318 1.00 26.95 110 LEU A CA 1
ATOM 697 C C . LEU A 1 97 ? 35.961 14.645 0.715 1.00 27.45 110 LEU A C 1
ATOM 698 O O . LEU A 1 97 ? 36.080 14.567 -0.503 1.00 27.97 110 LEU A O 1
ATOM 703 N N . THR A 1 98 ? 36.970 14.959 1.561 1.00 27.70 111 THR A N 1
ATOM 704 C CA . THR A 1 98 ? 38.254 15.487 1.080 1.00 27.63 111 THR A CA 1
ATOM 705 C C . THR A 1 98 ? 39.418 14.521 1.139 1.00 28.28 111 THR A C 1
ATOM 706 O O . THR A 1 98 ? 40.525 14.910 0.863 1.00 28.10 111 THR A O 1
ATOM 710 N N . ASN A 1 99 ? 39.144 13.250 1.415 1.00 28.53 112 ASN A N 1
ATOM 711 C CA . ASN A 1 99 ? 40.194 12.267 1.527 1.00 29.15 112 ASN A CA 1
ATOM 712 C C . ASN A 1 99 ? 41.259 12.748 2.535 1.00 29.14 112 ASN A C 1
ATOM 713 O O . ASN A 1 99 ? 42.477 12.816 2.252 1.00 29.26 112 ASN A O 1
ATOM 718 N N . GLY A 1 100 ? 40.717 13.160 3.683 1.00 28.54 113 GLY A N 1
ATOM 719 C CA . GLY A 1 100 ? 41.458 13.441 4.902 1.00 28.76 113 GLY A CA 1
ATOM 720 C C . GLY A 1 100 ? 42.048 14.833 4.948 1.00 29.24 113 GLY A C 1
ATOM 721 O O . GLY A 1 100 ? 43.154 14.998 5.474 1.00 29.90 113 GLY A O 1
ATOM 722 N N . GLN A 1 101 ? 41.364 15.836 4.389 1.00 28.39 114 GLN A N 1
ATOM 723 C CA . GLN A 1 101 ? 41.922 17.204 4.320 1.00 28.93 114 GLN A CA 1
ATOM 724 C C . GLN A 1 101 ? 40.972 18.164 4.962 1.00 27.23 114 GLN A C 1
ATOM 725 O O . GLN A 1 101 ? 40.917 19.351 4.660 1.00 28.00 114 GLN A O 1
ATOM 731 N N . ALA A 1 102 ? 40.180 17.616 5.860 1.00 28.07 115 ALA A N 1
ATOM 732 C CA . ALA A 1 102 ? 39.256 18.418 6.632 1.00 26.93 115 ALA A CA 1
ATOM 733 C C . ALA A 1 102 ? 39.982 19.502 7.465 1.00 26.75 115 ALA A C 1
ATOM 734 O O . ALA A 1 102 ? 39.699 20.692 7.394 1.00 27.04 115 ALA A O 1
ATOM 736 N N . VAL A 1 103 ? 40.911 19.055 8.297 1.00 25.65 116 VAL A N 1
ATOM 737 C CA . VAL A 1 103 ? 41.770 20.007 9.048 1.00 25.97 116 VAL A CA 1
ATOM 738 C C . VAL A 1 103 ? 42.583 20.956 8.150 1.00 26.26 116 VAL A C 1
ATOM 739 O O . VAL A 1 103 ? 42.597 22.182 8.398 1.00 29.04 116 VAL A O 1
ATOM 743 N N . ALA A 1 104 ? 43.162 20.430 7.080 1.00 27.26 117 ALA A N 1
ATOM 744 C CA . ALA A 1 104 ? 44.051 21.204 6.223 1.00 28.32 117 ALA A CA 1
ATOM 745 C C . ALA A 1 104 ? 43.310 22.255 5.385 1.00 29.16 117 ALA A C 1
ATOM 746 O O . ALA A 1 104 ? 43.819 23.373 5.149 1.00 29.25 117 ALA A O 1
ATOM 748 N N . LEU A 1 105 ? 42.122 21.915 4.895 1.00 28.89 118 LEU A N 1
ATOM 749 C CA . LEU A 1 105 ? 41.371 22.881 4.073 1.00 29.20 118 LEU A CA 1
ATOM 750 C C . LEU A 1 105 ? 40.402 23.765 4.854 1.00 28.32 118 LEU A C 1
ATOM 751 O O . LEU A 1 105 ? 40.163 24.884 4.459 1.00 29.08 118 LEU A O 1
ATOM 756 N N . GLY A 1 106 ? 39.829 23.221 5.933 1.00 28.15 119 GLY A N 1
ATOM 757 C CA . GLY A 1 106 ? 38.912 23.941 6.833 1.00 28.14 119 GLY A CA 1
ATOM 758 C C . GLY A 1 106 ? 37.565 24.386 6.277 1.00 30.47 119 GLY A C 1
ATOM 759 O O . GLY A 1 106 ? 36.511 24.262 6.938 1.00 30.76 119 GLY A O 1
ATOM 760 N N . ASN A 1 107 ? 37.589 24.940 5.073 1.00 29.76 120 ASN A N 1
ATOM 761 C CA . ASN A 1 107 ? 36.347 25.188 4.365 1.00 29.88 120 ASN A CA 1
ATOM 762 C C . ASN A 1 107 ? 36.592 24.828 2.917 1.00 30.37 120 ASN A C 1
ATOM 763 O O . ASN A 1 107 ? 37.641 25.145 2.335 1.00 30.17 120 ASN A O 1
ATOM 768 N N . ILE A 1 108 ? 35.607 24.151 2.339 1.00 29.07 121 ILE A N 1
ATOM 769 C CA . ILE A 1 108 ? 35.614 23.856 0.917 1.00 28.82 121 ILE A CA 1
ATOM 770 C C . ILE A 1 108 ? 34.296 24.360 0.332 1.00 29.80 121 ILE A C 1
ATOM 771 O O . ILE A 1 108 ? 33.348 24.711 1.080 1.00 31.18 121 ILE A O 1
ATOM 776 N N . ASP A 1 109 ? 34.230 24.449 -0.991 1.00 30.55 122 ASP A N 1
ATOM 777 C CA . ASP A 1 109 ? 32.929 24.643 -1.652 1.00 29.39 122 ASP A CA 1
ATOM 778 C C . ASP A 1 109 ? 32.480 23.298 -2.205 1.00 29.25 122 ASP A C 1
ATOM 779 O O . ASP A 1 109 ? 33.281 22.542 -2.805 1.00 27.87 122 ASP A O 1
ATOM 784 N N . VAL A 1 110 ? 31.206 22.993 -2.007 1.00 26.03 123 VAL A N 1
ATOM 785 C CA . VAL A 1 110 ? 30.701 21.664 -2.356 1.00 25.36 123 VAL A CA 1
ATOM 786 C C . VAL A 1 110 ? 29.412 21.907 -3.074 1.00 24.00 123 VAL A C 1
ATOM 787 O O . VAL A 1 110 ? 28.931 23.018 -3.121 1.00 26.81 123 VAL A O 1
ATOM 791 N N . THR A 1 111 ? 28.894 20.843 -3.667 1.00 25.48 124 THR A N 1
ATOM 792 C CA . THR A 1 111 ? 27.652 20.806 -4.368 1.00 23.07 124 THR A CA 1
ATOM 793 C C . THR A 1 111 ? 26.727 19.859 -3.606 1.00 23.31 124 THR A C 1
ATOM 794 O O . THR A 1 111 ? 27.161 18.812 -3.197 1.00 24.08 124 THR A O 1
ATOM 798 N N . ALA A 1 112 ? 25.464 20.217 -3.401 1.00 22.73 125 ALA A N 1
ATOM 799 C CA . ALA A 1 112 ? 24.522 19.431 -2.604 1.00 23.68 125 ALA A CA 1
ATOM 800 C C . ALA A 1 112 ? 23.136 19.396 -3.189 1.00 25.08 125 ALA A C 1
ATOM 801 O O . ALA A 1 112 ? 22.706 20.389 -3.788 1.00 27.04 125 ALA A O 1
ATOM 803 N N . THR A 1 113 ? 22.436 18.276 -2.974 1.00 22.02 126 THR A N 1
ATOM 804 C CA . THR A 1 113 ? 21.132 17.943 -3.496 1.00 21.65 126 THR A CA 1
ATOM 805 C C . THR A 1 113 ? 20.292 17.284 -2.450 1.00 21.20 126 THR A C 1
ATOM 806 O O . THR A 1 113 ? 20.686 16.310 -1.838 1.00 21.61 126 THR A O 1
ATOM 810 N N . LEU A 1 114 ? 19.093 17.819 -2.251 1.00 20.31 127 LEU A N 1
ATOM 811 C CA . LEU A 1 114 ? 18.135 17.203 -1.367 1.00 19.24 127 LEU A CA 1
ATOM 812 C C . LEU A 1 114 ? 17.663 15.911 -1.986 1.00 20.90 127 LEU A C 1
ATOM 813 O O . LEU A 1 114 ? 17.341 15.878 -3.173 1.00 22.51 127 LEU A O 1
ATOM 818 N N . VAL A 1 115 ? 17.661 14.824 -1.210 1.00 18.32 128 VAL A N 1
ATOM 819 C CA . VAL A 1 115 ? 17.298 13.515 -1.701 1.00 17.59 128 VAL A CA 1
ATOM 820 C C . VAL A 1 115 ? 16.416 12.871 -0.666 1.00 17.79 128 VAL A C 1
ATOM 82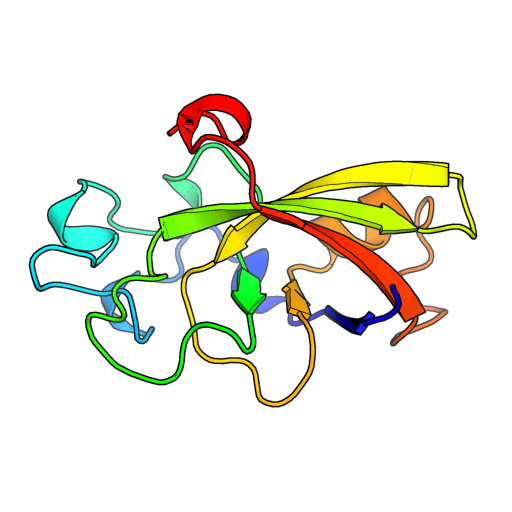1 O O . VAL A 1 115 ? 16.292 13.379 0.466 1.00 19.29 128 VAL A O 1
ATOM 825 N N . ASP A 1 116 ? 15.791 11.772 -1.020 1.00 19.44 129 ASP A N 1
ATOM 826 C CA . ASP A 1 116 ? 14.946 11.023 -0.144 1.00 20.80 129 ASP A CA 1
ATOM 827 C C . ASP A 1 116 ? 15.668 10.730 1.131 1.00 21.41 129 ASP A C 1
ATOM 828 O O . ASP A 1 116 ? 16.847 10.442 1.130 1.00 19.66 129 ASP A O 1
ATOM 833 N N . LYS A 1 117 ? 14.934 10.851 2.215 1.00 19.64 130 LYS A N 1
ATOM 834 C CA . LYS A 1 117 ? 15.433 10.556 3.560 1.00 20.58 130 LYS A CA 1
ATOM 835 C C . LYS A 1 117 ? 16.147 9.203 3.594 1.00 18.89 130 LYS A C 1
ATOM 836 O O . LYS A 1 117 ? 17.058 9.020 4.404 1.00 17.49 130 LYS A O 1
ATOM 842 N N . SER A 1 118 ? 15.668 8.235 2.792 1.00 18.18 131 SER A N 1
ATOM 843 C CA . SER A 1 118 ? 16.109 6.858 2.851 1.00 17.61 131 SER A CA 1
ATOM 844 C C . SER A 1 118 ? 17.549 6.827 2.428 1.00 15.68 131 SER A C 1
ATOM 845 O O . SER A 1 118 ? 18.268 5.934 2.851 1.00 17.20 131 SER A O 1
ATOM 848 N N . ALA A 1 119 ? 17.987 7.803 1.642 1.00 16.86 132 ALA A N 1
ATOM 849 C CA . A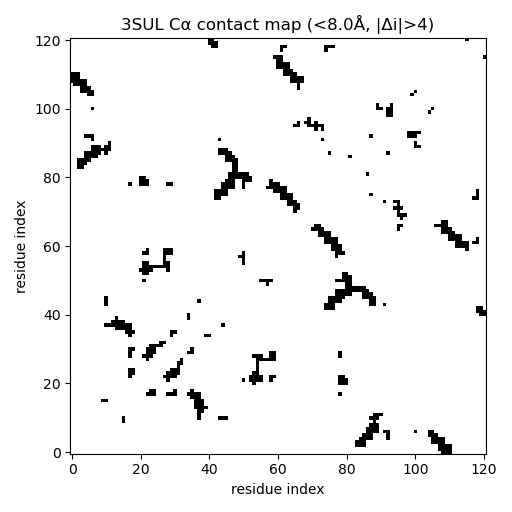LA A 1 119 ? 19.394 7.835 1.216 1.00 17.62 132 ALA A CA 1
ATOM 850 C C . ALA A 1 119 ? 20.326 8.069 2.399 1.00 16.30 132 ALA A C 1
ATOM 851 O O . ALA A 1 119 ? 21.555 7.813 2.311 1.00 17.58 132 ALA A O 1
ATOM 853 N N . CYS A 1 120 ? 19.786 8.655 3.462 1.00 14.35 133 CYS A N 1
ATOM 854 C CA . CYS A 1 120 ? 20.568 8.834 4.669 1.00 13.09 133 CYS A CA 1
ATOM 855 C C . CYS A 1 120 ? 20.220 7.769 5.664 1.00 12.87 133 CYS A C 1
ATOM 856 O O . CYS A 1 120 ? 20.476 7.959 6.816 1.00 14.54 133 CYS A O 1
ATOM 859 N N . ARG A 1 121 ? 19.603 6.663 5.231 1.00 12.67 134 ARG A N 1
ATOM 860 C CA . ARG A 1 121 ? 19.184 5.589 6.138 1.00 12.98 134 ARG A CA 1
ATOM 861 C C . ARG A 1 121 ? 18.139 5.962 7.171 1.00 14.50 134 ARG A C 1
ATOM 862 O O . ARG A 1 121 ? 17.971 5.332 8.181 1.00 15.68 134 ARG A O 1
ATOM 870 N N . LEU A 1 122 ? 17.378 7.014 6.857 1.00 14.79 135 LEU A N 1
ATOM 871 C CA . LEU A 1 122 ? 16.261 7.397 7.717 1.00 15.58 135 LEU A CA 1
ATOM 872 C C . LEU A 1 122 ? 14.954 6.755 7.357 1.00 16.85 135 LEU A C 1
ATOM 873 O O . LEU A 1 122 ? 13.978 6.830 8.172 1.00 18.84 135 LEU A O 1
#

Organism: Moniliophthora perniciosa (NCBI:txid153609)

CATH classification: 2.40.40.10

Secondary structure (DSSP, 8-state):
--EEEEE-GGGG-TT-BGGGSSSSSSTTSTTTTT--BGGGSSSEEEEETT--STT-TTTT-EEEEEETTTTEEEEEEEEEE-SSSEEE-HHHHHHHHTS-HHHHSEEEEEEEEE-GGGGT-

Radius of gyration: 12.88 Å; Cα contacts (8 Å, |Δi|>4): 332; chains: 1; bounding box: 37×25×30 Å

B-factor: mean 22.67, std 7.34, range [11.17, 46.06]

Foldseek 3Di:
DKWKEFEDQQLVPLAAALVVALQHDDPLRVVPVPDGGSNVFQFWEKAAQQADGHPRPLQQWKKWKAAPQVRDTGIYGHRHHDNIGIYTHLVRVCRRNVHCNVVVRMGMIHMDTDDSVSSVD

Sequence (121 aa):
VAVQLQYDPVYDNADQSFGTVACSDGPNGMLTKGYSTFGSVPSYVGAVDTITGWNSESCGTCYQITWSGTGKTIHVVGVDVAGNGFNVGQRAMDDLTNGQAVALGNIDVTATLVDKSACRL

Solvent-accessible surface area: 5580 Å² total; per-residue (Å²): 171,65,48,70,0,72,62,57,89,45,23,54,63,59,116,39,44,0,45,83,17,15,0,10,74,16,105,22,0,0,62,81,83,64,36,70,35,7,47,55,7,50,25,66,4,0,0,3,56,62,1,119,26,150,34,17,153,26,3,5,31,1,15,66,0,31,36,105,50,45,50,69,64,5,58,0,0,0,0,30,64,5,78,79,0,6,22,0,1,55,172,0,0,38,41,0,0,101,54,73,0,101,86,76,30,58,9,80,3,48,30,76,111,38,112,113,78,43,2,180,47

Nearest PDB structures (foldseek):
  3sul-assembly1_A  TM=1.008E+00  e=7.430E-28  Moniliophthora perniciosa
  3suk-assembly2_B  TM=9.434E-01  e=5.316E-17  Moniliophthora perniciosa
  3suj-assembly1_A  TM=9.578E-01  e=4.070E-15  Moniliophthora perniciosa
  3m3g-assembly1_A  TM=9.625E-01  e=4.468E-14  Trichoderma virens Gv29-8
  2kqa-assembly1_A  TM=9.081E-01  e=1.285E-10  Ceratocystis platani